Protein AF-A0A2V8V8B7-F1 (afdb_monomer)

Mean predicted aligned error: 2.15 Å

Foldseek 3Di:
DDDDDPDDDDDDFQDKDFDDDPRDTPDIDTHHDDDD

Nearest PDB structures (foldseek):
  1mtp-assembly1_B  TM=4.820E-01  e=2.589E+00  Thermobifida fusca

Sequence (36 aa):
LTVELITPVAMDKGLRFAIREGGRTVGAGTVTEIVQ

Structure (mmCIF, N/CA/C/O backbone):
data_AF-A0A2V8V8B7-F1
#
_entry.id   AF-A0A2V8V8B7-F1
#
loop_
_atom_site.group_PDB
_atom_site.id
_atom_site.type_symbol
_atom_site.label_atom_id
_atom_site.label_alt_id
_atom_site.label_comp_id
_atom_site.label_asym_id
_atom_site.label_entity_id
_atom_site.label_seq_id
_atom_site.pdbx_PDB_ins_code
_atom_site.Cartn_x
_atom_site.Cartn_y
_atom_site.Cartn_z
_atom_site.occupancy
_atom_site.B_iso_or_equiv
_atom_site.auth_seq_id
_atom_site.auth_comp_id
_atom_site.auth_asym_id
_atom_site.auth_atom_id
_atom_site.pdbx_PDB_model_num
ATOM 1 N N . LEU A 1 1 ? 4.413 5.309 6.048 1.00 88.62 1 LEU A N 1
ATOM 2 C CA . LEU A 1 1 ? 4.352 5.645 4.609 1.00 88.62 1 LEU A CA 1
ATOM 3 C C . LEU A 1 1 ? 2.884 5.670 4.231 1.00 88.62 1 LEU A C 1
ATOM 5 O O . LEU A 1 1 ? 2.200 4.711 4.562 1.00 88.62 1 LEU A O 1
ATOM 9 N N . THR A 1 2 ? 2.423 6.736 3.591 1.00 95.94 2 THR A N 1
ATOM 10 C CA . THR A 1 2 ? 1.049 6.846 3.083 1.00 95.94 2 THR A CA 1
ATOM 11 C C . THR A 1 2 ? 1.094 6.711 1.565 1.00 95.94 2 THR A C 1
ATOM 13 O O . THR A 1 2 ? 2.042 7.198 0.950 1.00 95.94 2 THR A O 1
ATOM 16 N N . VAL A 1 3 ? 0.129 6.008 0.974 1.00 97.25 3 VAL A N 1
ATOM 17 C CA . VAL A 1 3 ? 0.089 5.707 -0.465 1.00 97.25 3 VAL A CA 1
ATOM 18 C C . VAL A 1 3 ? -1.301 6.035 -0.995 1.00 97.25 3 VAL A C 1
ATOM 20 O O . VAL A 1 3 ? -2.291 5.674 -0.367 1.00 97.25 3 VAL A O 1
ATOM 23 N N . GLU A 1 4 ? -1.359 6.687 -2.151 1.00 97.44 4 GLU A N 1
ATOM 24 C CA . GLU A 1 4 ? -2.592 7.001 -2.872 1.00 97.44 4 GLU A CA 1
ATOM 25 C C . GLU A 1 4 ? -2.706 6.089 -4.099 1.00 97.44 4 GLU A C 1
ATOM 27 O O . GLU A 1 4 ? -1.733 5.891 -4.833 1.00 97.44 4 GLU A O 1
ATOM 32 N N . LEU A 1 5 ? -3.879 5.489 -4.308 1.00 97.50 5 LEU A N 1
ATOM 33 C CA . LEU A 1 5 ? -4.133 4.624 -5.458 1.00 97.50 5 LEU A CA 1
ATOM 34 C C . LEU A 1 5 ? -4.824 5.411 -6.568 1.00 97.50 5 LEU A C 1
ATOM 36 O O . LEU A 1 5 ? -5.758 6.162 -6.313 1.00 97.50 5 LEU A O 1
ATOM 40 N N . ILE A 1 6 ? -4.434 5.153 -7.818 1.00 98.12 6 ILE A N 1
ATOM 41 C C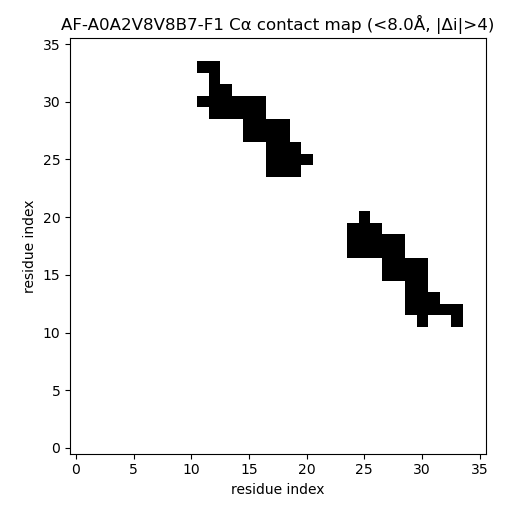A . ILE A 1 6 ? -5.056 5.774 -9.000 1.00 98.12 6 ILE A CA 1
ATOM 42 C C . ILE A 1 6 ? -6.529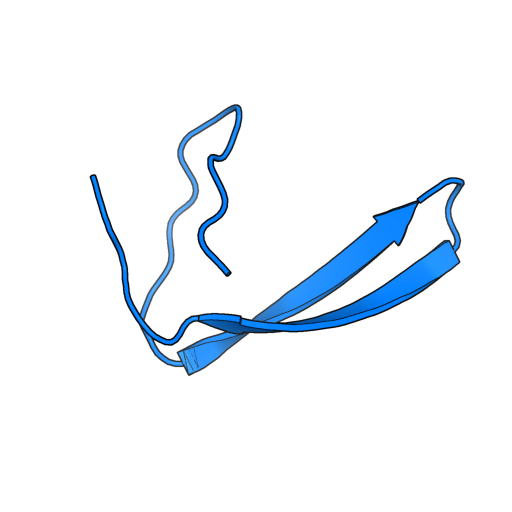 5.379 -9.188 1.00 98.12 6 ILE A C 1
ATOM 44 O O . ILE A 1 6 ? -7.283 6.075 -9.861 1.00 98.12 6 ILE A O 1
ATOM 48 N N . THR A 1 7 ? -6.930 4.238 -8.626 1.00 97.56 7 THR A N 1
ATOM 49 C CA . THR A 1 7 ? -8.289 3.705 -8.696 1.00 97.56 7 THR A CA 1
ATOM 50 C C . THR A 1 7 ? -8.663 3.055 -7.369 1.00 97.5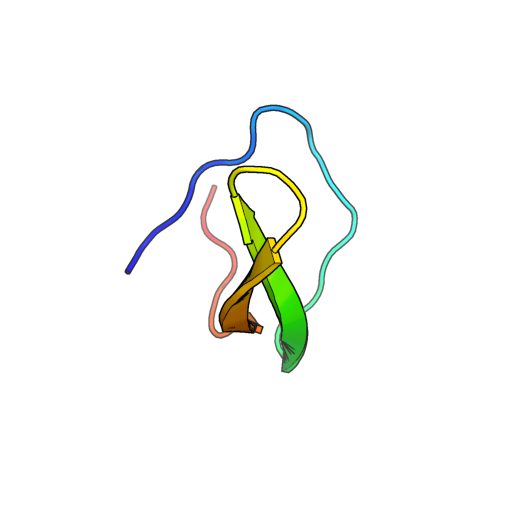6 7 THR A C 1
ATOM 52 O O . THR A 1 7 ? -7.797 2.436 -6.742 1.00 97.56 7 THR A O 1
ATOM 55 N N . PRO A 1 8 ? -9.943 3.103 -6.965 1.00 97.19 8 PRO A N 1
ATOM 56 C CA . PRO A 1 8 ? -10.411 2.391 -5.785 1.00 97.19 8 PRO A CA 1
ATOM 57 C C . PRO A 1 8 ? -10.210 0.880 -5.920 1.00 97.19 8 PRO A C 1
ATOM 59 O O . PRO A 1 8 ? -10.472 0.293 -6.971 1.00 97.19 8 PRO A O 1
ATOM 62 N N . VAL A 1 9 ? -9.780 0.248 -4.833 1.00 96.62 9 VAL A N 1
ATOM 63 C CA . VAL A 1 9 ? -9.639 -1.206 -4.716 1.00 96.62 9 VAL A CA 1
ATOM 64 C C . VAL A 1 9 ? -10.238 -1.621 -3.380 1.00 96.62 9 VAL A C 1
ATOM 66 O O . VAL A 1 9 ? -10.001 -0.963 -2.369 1.00 96.62 9 VAL A O 1
ATOM 69 N N . ALA A 1 10 ? -11.014 -2.704 -3.368 1.00 97.62 10 ALA A N 1
ATOM 70 C CA . ALA A 1 10 ? -11.513 -3.277 -2.125 1.00 97.62 10 ALA A CA 1
ATOM 71 C C . ALA A 1 10 ? -10.330 -3.746 -1.262 1.00 97.62 10 ALA A C 1
ATOM 73 O O . ALA A 1 10 ? -9.502 -4.536 -1.719 1.00 97.62 10 ALA A O 1
ATOM 74 N N . MET A 1 11 ? -10.236 -3.246 -0.031 1.00 97.50 11 MET A N 1
ATOM 75 C CA . MET A 1 11 ? -9.138 -3.561 0.880 1.00 97.50 11 MET A CA 1
ATOM 76 C C . MET A 1 11 ? -9.588 -3.512 2.338 1.00 97.50 11 MET A C 1
ATOM 78 O O . MET A 1 11 ? -10.461 -2.725 2.691 1.00 97.50 11 MET A O 1
ATOM 82 N N . ASP A 1 12 ? -8.910 -4.297 3.174 1.00 97.69 12 ASP A N 1
ATOM 83 C CA . ASP A 1 12 ? -9.083 -4.332 4.625 1.00 97.69 12 ASP A CA 1
ATOM 84 C C . ASP A 1 12 ? -7.729 -4.169 5.334 1.00 97.69 12 ASP A C 1
ATOM 86 O O . ASP A 1 12 ? -6.665 -4.467 4.775 1.00 97.69 12 ASP A O 1
ATOM 90 N N . LYS A 1 13 ? -7.751 -3.733 6.602 1.00 97.94 13 LYS A N 1
ATOM 91 C CA . LYS A 1 13 ? -6.552 -3.744 7.458 1.00 97.94 13 LYS A CA 1
ATOM 92 C C . LYS A 1 13 ? -6.015 -5.175 7.569 1.00 97.94 13 LYS A C 1
ATOM 94 O O . LYS A 1 13 ? -6.772 -6.119 7.770 1.00 97.94 13 LYS A O 1
ATOM 99 N N . GLY A 1 14 ? -4.701 -5.340 7.461 1.00 97.75 14 GLY A N 1
ATOM 100 C CA . GLY A 1 14 ? -4.049 -6.650 7.458 1.00 97.75 14 GLY A CA 1
ATOM 101 C C . GLY A 1 14 ? -3.914 -7.294 6.073 1.00 97.75 14 GLY A C 1
ATOM 102 O O . GLY A 1 14 ? -3.217 -8.306 5.953 1.00 97.75 14 GLY A O 1
ATOM 103 N N . LEU A 1 15 ? -4.505 -6.716 5.019 1.00 98.44 15 LEU A N 1
ATOM 104 C CA . LEU A 1 15 ? -4.300 -7.183 3.648 1.00 98.44 15 LEU A CA 1
ATOM 105 C C . LEU A 1 15 ? -2.817 -7.078 3.264 1.00 98.44 15 LEU A C 1
ATOM 107 O O . LEU A 1 15 ? -2.197 -6.025 3.419 1.00 98.44 15 LEU A O 1
ATOM 111 N N . ARG A 1 16 ? -2.247 -8.170 2.747 1.00 98.38 16 ARG A N 1
ATOM 112 C CA . ARG A 1 16 ? -0.856 -8.221 2.276 1.00 98.38 16 ARG A CA 1
ATOM 113 C C . ARG A 1 16 ? -0.776 -7.872 0.796 1.00 98.38 16 ARG A C 1
ATOM 115 O O . ARG A 1 16 ? -1.638 -8.274 0.020 1.00 98.38 16 ARG A O 1
ATOM 122 N N . PHE A 1 17 ? 0.287 -7.184 0.399 1.00 98.19 17 PHE A N 1
ATOM 123 C CA . PHE A 1 17 ? 0.524 -6.796 -0.991 1.00 98.19 17 PHE A CA 1
ATOM 124 C C . PHE A 1 17 ? 2.013 -6.843 -1.355 1.00 98.19 17 PHE A C 1
ATOM 126 O O . PHE A 1 17 ? 2.887 -6.876 -0.487 1.00 98.19 17 PHE A O 1
ATOM 133 N N . ALA A 1 18 ? 2.294 -6.828 -2.658 1.00 98.38 18 ALA A N 1
ATOM 134 C CA . ALA A 1 18 ? 3.637 -6.706 -3.216 1.00 98.38 18 ALA A CA 1
ATOM 135 C C . ALA A 1 18 ? 3.761 -5.403 -4.016 1.00 98.38 18 ALA A C 1
ATOM 137 O O . ALA A 1 18 ? 2.810 -4.985 -4.674 1.00 98.38 18 ALA A O 1
ATOM 138 N N . ILE A 1 19 ? 4.943 -4.791 -3.986 1.00 98.38 19 ILE A N 1
ATOM 139 C CA . ILE A 1 19 ? 5.287 -3.610 -4.783 1.00 98.38 19 ILE A CA 1
ATOM 140 C C . ILE A 1 19 ? 6.144 -4.079 -5.955 1.00 98.38 19 ILE A C 1
ATOM 142 O O . IL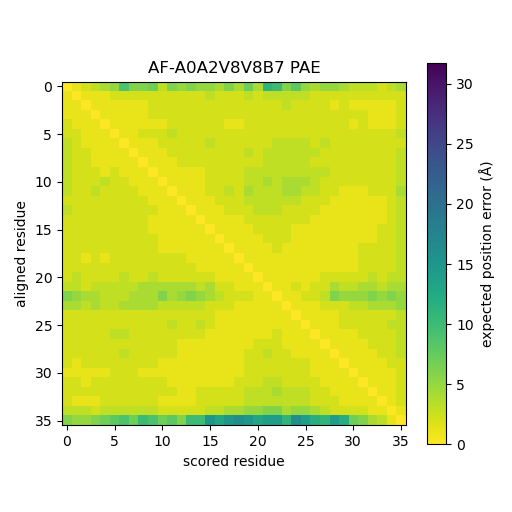E A 1 19 ? 7.123 -4.810 -5.757 1.00 98.38 19 ILE A O 1
ATOM 146 N N . ARG A 1 20 ? 5.767 -3.686 -7.176 1.00 98.19 20 ARG A N 1
ATOM 147 C CA . ARG A 1 20 ? 6.439 -4.113 -8.407 1.00 98.19 20 ARG A CA 1
ATOM 148 C C . ARG A 1 20 ? 6.810 -2.928 -9.288 1.00 98.19 20 ARG A C 1
ATOM 150 O O . ARG A 1 20 ? 5.982 -2.056 -9.520 1.00 98.19 20 ARG A O 1
ATOM 157 N N . GLU A 1 21 ? 8.019 -2.968 -9.835 1.00 98.44 21 GLU A N 1
ATOM 158 C CA . GLU A 1 21 ? 8.543 -1.994 -10.796 1.00 98.44 21 GLU A CA 1
ATOM 159 C C . GLU A 1 21 ? 9.321 -2.742 -11.888 1.00 98.44 21 GLU A C 1
ATOM 161 O O . GLU A 1 21 ? 10.051 -3.696 -11.602 1.00 98.44 21 GLU A O 1
ATOM 166 N N . GLY A 1 22 ? 9.105 -2.390 -13.160 1.00 97.50 22 GLY A N 1
ATOM 167 C CA . GLY A 1 22 ? 9.776 -3.056 -14.286 1.00 97.50 22 GLY A CA 1
ATOM 168 C C . GLY A 1 22 ? 9.569 -4.580 -14.330 1.00 97.50 22 GLY A C 1
ATOM 169 O O . GLY A 1 22 ? 10.458 -5.322 -14.741 1.00 97.50 22 GLY A O 1
ATOM 170 N N . GLY A 1 23 ? 8.427 -5.072 -13.835 1.00 97.00 23 GLY A N 1
ATOM 171 C CA . GLY A 1 23 ? 8.099 -6.502 -13.775 1.00 97.00 23 GLY A CA 1
ATOM 172 C C . GLY A 1 23 ? 8.718 -7.276 -12.602 1.00 97.00 23 GLY A C 1
ATOM 173 O O . GLY A 1 23 ? 8.365 -8.443 -12.406 1.00 97.00 23 GLY A O 1
ATOM 174 N N . ARG A 1 24 ? 9.566 -6.653 -11.777 1.00 98.06 24 ARG A N 1
ATOM 175 C CA . ARG A 1 24 ? 10.223 -7.287 -10.620 1.00 98.06 24 ARG A CA 1
ATOM 176 C C . ARG A 1 24 ? 9.562 -6.866 -9.311 1.00 98.0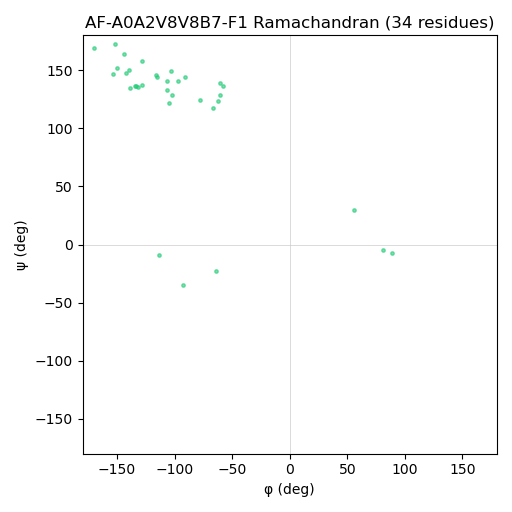6 24 ARG A C 1
ATOM 178 O O . ARG A 1 24 ? 9.045 -5.760 -9.208 1.00 98.06 24 ARG A O 1
ATOM 185 N N . THR A 1 25 ? 9.577 -7.746 -8.312 1.00 98.19 25 THR A N 1
ATOM 186 C CA . THR A 1 25 ? 9.154 -7.402 -6.947 1.00 98.19 25 THR A CA 1
ATOM 187 C C . THR A 1 25 ? 10.272 -6.638 -6.259 1.00 98.19 25 THR A C 1
ATOM 189 O O . THR A 1 25 ? 11.393 -7.134 -6.176 1.00 98.19 25 THR A O 1
ATOM 192 N N . VAL A 1 26 ? 9.954 -5.449 -5.759 1.00 98.38 26 VAL A N 1
ATOM 193 C CA . VAL A 1 26 ? 10.902 -4.572 -5.054 1.00 98.38 26 VAL A CA 1
ATOM 194 C C . VAL A 1 26 ? 10.547 -4.398 -3.578 1.00 98.38 26 VAL A C 1
ATOM 196 O O . VAL A 1 26 ? 11.343 -3.881 -2.804 1.00 98.38 26 VAL A O 1
ATOM 199 N N . GLY A 1 27 ? 9.371 -4.871 -3.163 1.00 98.31 27 GLY A N 1
ATOM 200 C CA . GLY A 1 27 ? 8.952 -4.842 -1.770 1.00 98.31 27 GLY A CA 1
ATOM 201 C C . GLY A 1 27 ? 7.685 -5.648 -1.518 1.00 98.31 27 GLY A C 1
ATOM 202 O O . GLY A 1 27 ? 6.989 -6.066 -2.445 1.00 98.31 27 GLY A O 1
ATOM 203 N N . ALA A 1 28 ? 7.385 -5.843 -0.240 1.00 98.50 28 ALA A N 1
ATOM 204 C CA . ALA A 1 28 ? 6.145 -6.432 0.240 1.00 98.50 28 ALA A CA 1
ATOM 205 C C . ALA A 1 28 ? 5.675 -5.667 1.479 1.00 98.50 28 ALA A C 1
ATOM 207 O O . ALA A 1 28 ? 6.491 -5.125 2.226 1.00 98.50 28 ALA A O 1
ATOM 208 N N . GLY A 1 29 ? 4.364 -5.615 1.687 1.00 98.25 29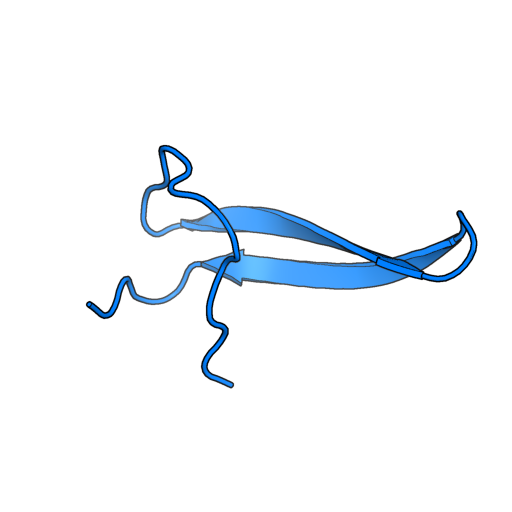 GLY A N 1
ATOM 209 C CA . GLY A 1 29 ? 3.763 -4.838 2.761 1.00 98.25 29 GLY A CA 1
ATOM 210 C C . GLY A 1 29 ? 2.444 -5.418 3.243 1.00 98.25 29 GLY A C 1
ATOM 211 O O . GLY A 1 29 ? 1.912 -6.380 2.687 1.00 98.25 29 GLY A O 1
ATOM 212 N N . THR A 1 30 ? 1.937 -4.830 4.320 1.00 98.44 30 THR A N 1
ATOM 213 C CA . THR A 1 30 ? 0.620 -5.121 4.887 1.00 98.44 30 THR A CA 1
ATOM 214 C C . THR A 1 30 ? -0.080 -3.797 5.176 1.00 98.44 30 THR A C 1
ATOM 216 O O . THR A 1 30 ? 0.559 -2.878 5.687 1.00 98.44 30 THR A O 1
ATOM 219 N N . VAL A 1 31 ? -1.365 -3.680 4.841 1.00 98.38 31 VAL A N 1
ATOM 220 C CA . VAL A 1 31 ? -2.163 -2.474 5.111 1.00 98.38 31 VAL A CA 1
ATOM 221 C C . VAL A 1 31 ? -2.341 -2.314 6.620 1.00 98.38 31 VAL A C 1
ATOM 223 O O . VAL A 1 31 ? -2.938 -3.171 7.269 1.00 98.38 31 VAL A O 1
ATOM 226 N N . THR A 1 32 ? -1.835 -1.223 7.190 1.00 98.31 32 THR A N 1
ATOM 227 C CA . THR A 1 32 ? -1.971 -0.925 8.627 1.00 98.31 32 THR A CA 1
ATOM 228 C C . THR A 1 32 ? -3.194 -0.062 8.921 1.00 98.31 32 THR A C 1
ATOM 230 O O . THR A 1 32 ? -3.85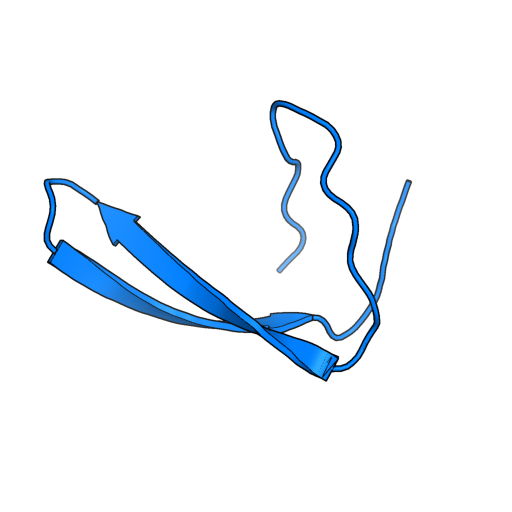8 -0.238 9.942 1.00 98.31 32 THR A O 1
ATOM 233 N N . GLU A 1 33 ? -3.520 0.855 8.013 1.00 97.88 33 GLU A N 1
ATOM 234 C CA . GLU A 1 33 ? -4.614 1.809 8.150 1.00 97.88 33 GLU A CA 1
ATOM 235 C C . GLU A 1 33 ? -5.134 2.238 6.773 1.00 97.88 33 GLU A C 1
ATOM 237 O O . GLU A 1 33 ? -4.360 2.294 5.819 1.00 97.88 33 GLU A O 1
ATOM 242 N N . ILE A 1 34 ? -6.441 2.509 6.679 1.00 96.69 34 ILE A N 1
ATOM 243 C CA . ILE A 1 34 ? -7.089 3.048 5.478 1.00 96.69 34 ILE A CA 1
ATOM 244 C C . ILE A 1 34 ? -7.372 4.524 5.748 1.00 96.69 34 ILE A C 1
ATOM 246 O O . ILE A 1 34 ? -8.063 4.847 6.713 1.00 96.69 34 ILE A O 1
ATOM 250 N N . VAL A 1 35 ? -6.826 5.388 4.898 1.00 94.56 35 VAL A N 1
ATOM 251 C CA . VAL A 1 35 ? -7.007 6.844 4.921 1.00 94.56 35 VAL A CA 1
ATOM 252 C C . VAL A 1 35 ? -7.747 7.274 3.649 1.00 94.56 35 VAL A C 1
ATOM 254 O O . VAL A 1 35 ? -7.559 6.643 2.608 1.00 94.56 35 VAL A O 1
ATOM 257 N N . GLN A 1 36 ? -8.616 8.284 3.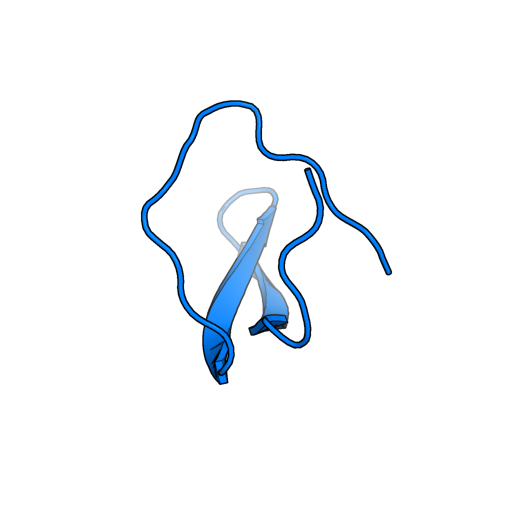749 1.00 83.88 36 GLN A N 1
ATOM 258 C CA .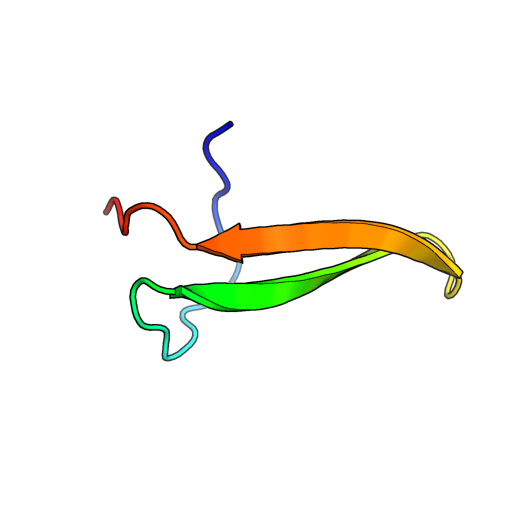 GLN A 1 36 ? -9.405 8.844 2.639 1.00 83.88 36 GLN A CA 1
ATOM 259 C C . GLN A 1 36 ? -8.920 10.239 2.268 1.00 83.88 36 GLN A C 1
ATOM 261 O O . GLN A 1 36 ? -8.516 10.974 3.199 1.00 83.88 36 GLN A O 1
#

Secondary structure (DSSP, 8-state):
-----SS-----TT-EEEEEETTEEEEEEE------

Solvent-accessible surface area (backbone atoms only — not comparable to full-atom values): 2692 Å² total; per-residue (Å²): 139,88,86,87,71,99,60,94,71,95,80,56,74,68,45,71,52,74,42,71,58,96,90,39,80,79,47,72,52,60,38,81,72,90,84,133

Radius of gyration: 10.64 Å; Cα contacts (8 Å, |Δi|>4): 34; chains: 1; bounding box: 22×17×23 Å

pLDDT: mean 97.1, std 2.81, range [83.88, 98.5]